Protein AF-A0A0M3HIU4-F1 (afdb_monomer)

Sequence (81 aa):
MNESMLSSGNDEFLNDVHINENLHSSPYVHLTQIAFKRGNRKMKWDMALRPDSVACVLYHRSMDSLLFVKQFRPGIIIILL

Secondary structure (DSSP, 8-state):
--GGGS-TTSTTS--S-------TT-SS-EEEEEEEEETTEEEEEEEEE--------EEEGGGTEEE------HHHHHHT-

Organism: Ascaris lumbricoides (NCBI:txid6252)

Mean predicted aligned error: 9.76 Å

Solvent-accessible surface area (backbone atoms only — not comparable to full-atom values): 5989 Å² total; per-residue (Å²): 133,75,84,86,75,73,76,88,75,66,83,86,56,94,71,91,85,80,86,81,88,84,64,89,79,48,95,68,49,46,80,47,73,52,75,50,74,61,89,96,42,82,47,74,48,81,44,77,46,60,78,90,84,88,86,86,83,48,73,43,79,94,74,77,41,75,64,82,85,90,75,93,59,74,77,60,58,66,74,76,110

InterPro domains:
  IPR015797 NUDIX hydrolase-like domain superfamily [SSF55811] (21-76)

Foldseek 3Di:
DDPVPPPPPPPVDDDPDDDDPPPCDDPAWHWDKDWDDDPPDIDIDIDIDGDDDDDDWDADVVVRDIDDDDDDDVVVVVVVD

Radius of gyration: 21.87 Å; Cα contacts (8 Å, |Δi|>4): 48; chains: 1; bounding box: 41×31×71 Å

Nearest PDB structures (foldseek):
  4ce4-assembly1_1  TM=2.392E-01  e=3.794E+00  Sus scrofa domesticus

pLDDT: mean 83.13, std 16.26, range [43.66, 98.31]

Structure (mmCIF, N/CA/C/O backbone):
data_AF-A0A0M3HIU4-F1
#
_entry.id   AF-A0A0M3HIU4-F1
#
loop_
_atom_site.group_PDB
_atom_site.id
_atom_site.type_symbol
_atom_site.label_atom_id
_atom_site.label_alt_id
_atom_site.label_comp_id
_atom_site.label_asym_id
_atom_site.label_entity_id
_atom_site.label_seq_id
_atom_site.pdbx_PDB_ins_code
_atom_site.Cartn_x
_atom_site.Cartn_y
_atom_site.Cartn_z
_atom_site.occupancy
_atom_site.B_iso_or_equiv
_atom_site.auth_seq_id
_atom_site.auth_comp_id
_atom_site.auth_asym_id
_atom_site.auth_atom_id
_atom_site.pdbx_PDB_model_num
ATOM 1 N N . MET A 1 1 ? 18.000 23.091 38.695 1.00 43.66 1 MET A N 1
ATOM 2 C CA . MET A 1 1 ? 17.108 22.603 37.621 1.00 43.66 1 MET A CA 1
ATOM 3 C C . MET A 1 1 ? 18.015 22.047 36.538 1.00 43.66 1 MET A C 1
ATOM 5 O O . MET A 1 1 ? 18.858 22.792 36.066 1.00 43.66 1 MET A O 1
ATOM 9 N N . ASN A 1 2 ? 17.953 20.739 36.275 1.00 46.16 2 ASN A N 1
ATOM 10 C CA . ASN A 1 2 ? 18.871 20.059 35.356 1.00 46.16 2 ASN A CA 1
ATOM 11 C C . ASN A 1 2 ? 18.516 20.374 33.899 1.00 46.16 2 ASN A C 1
ATOM 13 O O . ASN A 1 2 ? 17.374 20.180 33.489 1.00 46.16 2 ASN A O 1
ATOM 17 N N . GLU A 1 3 ? 19.516 20.768 33.112 1.00 51.97 3 GLU A N 1
ATOM 18 C CA . GLU A 1 3 ? 19.429 20.988 31.658 1.00 51.97 3 GLU A CA 1
ATOM 19 C C . GLU A 1 3 ? 19.167 19.696 30.850 1.00 51.97 3 GLU A C 1
ATOM 21 O O . GLU A 1 3 ? 19.011 19.732 29.635 1.00 51.97 3 GLU A O 1
ATOM 26 N N . SER A 1 4 ? 19.037 18.543 31.513 1.00 51.59 4 SER A N 1
ATOM 27 C CA . SER A 1 4 ? 18.780 17.235 30.896 1.00 51.59 4 SER A CA 1
ATOM 28 C C . SER A 1 4 ? 17.312 16.977 30.513 1.00 51.59 4 SER A C 1
ATOM 30 O O . SER A 1 4 ? 16.972 15.855 30.154 1.00 51.59 4 SER A O 1
ATOM 32 N N . MET A 1 5 ? 16.426 17.972 30.629 1.00 48.50 5 MET A N 1
ATOM 33 C CA . MET A 1 5 ? 14.990 17.859 30.302 1.00 48.50 5 MET A CA 1
ATOM 34 C C . MET A 1 5 ? 14.591 18.599 29.011 1.00 48.50 5 MET A C 1
ATOM 36 O O . MET A 1 5 ? 13.417 18.608 28.661 1.00 48.50 5 MET A O 1
ATOM 40 N N . LEU A 1 6 ? 15.543 19.203 28.286 1.00 50.06 6 LEU A N 1
ATOM 41 C CA . LEU A 1 6 ? 15.273 19.980 27.063 1.00 50.06 6 LEU A CA 1
ATOM 42 C C . LEU A 1 6 ? 15.565 19.235 25.745 1.00 50.06 6 LEU A C 1
ATOM 44 O O . LEU A 1 6 ? 15.446 19.835 24.682 1.00 50.06 6 LEU A O 1
ATOM 48 N N . SER A 1 7 ? 15.909 17.941 25.764 1.00 48.59 7 SER A N 1
ATOM 49 C CA . SER A 1 7 ? 16.221 17.205 24.523 1.00 48.59 7 SER A CA 1
ATOM 50 C C . SER A 1 7 ? 15.031 16.497 23.864 1.00 48.59 7 SER A C 1
ATOM 52 O O . SER A 1 7 ? 15.231 15.770 22.898 1.00 48.59 7 SER A O 1
ATOM 54 N N . SER A 1 8 ? 13.796 16.665 24.344 1.00 49.56 8 SER A N 1
ATOM 55 C CA . SER A 1 8 ? 12.646 15.883 23.856 1.00 49.56 8 SER A CA 1
ATOM 56 C C . SER A 1 8 ? 11.892 16.515 22.674 1.00 49.56 8 SER A C 1
ATOM 58 O O . SER A 1 8 ? 10.710 16.234 22.505 1.00 49.56 8 SER A O 1
ATOM 60 N N . GLY A 1 9 ? 12.528 17.402 21.895 1.00 52.34 9 GLY A N 1
ATOM 61 C CA . GLY A 1 9 ? 11.860 18.185 20.840 1.00 52.34 9 GLY A CA 1
ATOM 62 C C . GLY A 1 9 ? 12.332 17.968 19.396 1.00 52.34 9 GLY A C 1
ATOM 63 O O . GLY A 1 9 ? 11.693 18.493 18.492 1.00 52.34 9 GLY A O 1
ATOM 64 N N . ASN A 1 10 ? 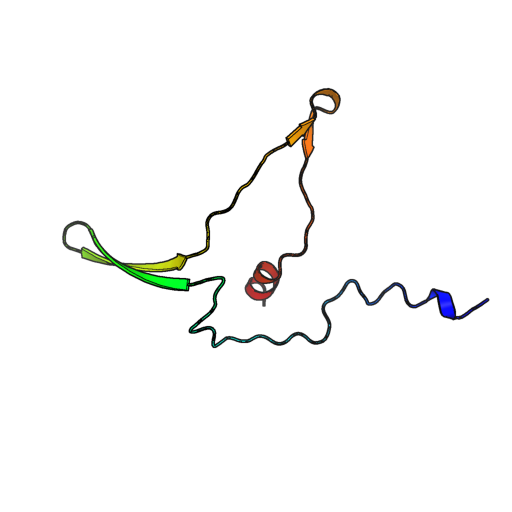13.418 17.222 19.152 1.00 53.34 10 ASN A N 1
ATOM 65 C CA . ASN A 1 10 ? 14.046 17.150 17.817 1.00 53.34 10 ASN A CA 1
ATOM 66 C C . ASN A 1 10 ? 13.891 15.803 17.083 1.00 53.34 10 ASN A C 1
ATOM 68 O O . ASN A 1 10 ? 14.251 15.724 15.910 1.00 53.34 10 ASN A O 1
ATOM 72 N N . ASP A 1 11 ? 13.324 14.774 17.721 1.00 59.62 11 ASP A N 1
ATOM 73 C CA . ASP A 1 11 ? 13.145 13.441 17.111 1.00 59.62 11 ASP A CA 1
ATOM 74 C C . ASP A 1 11 ? 11.871 13.321 16.254 1.00 59.62 11 ASP A C 1
ATOM 76 O O . ASP A 1 11 ? 11.667 12.317 15.571 1.00 59.62 11 ASP A O 1
ATOM 80 N N . GLU A 1 12 ? 10.989 14.326 16.274 1.00 64.50 12 GLU A N 1
ATOM 81 C CA . GLU A 1 12 ? 9.752 14.304 15.478 1.00 64.50 12 GLU A CA 1
ATOM 82 C C . GLU A 1 12 ? 9.987 14.596 13.989 1.00 64.50 12 GLU A C 1
ATOM 84 O O . GLU A 1 12 ? 9.152 14.249 13.148 1.00 64.50 12 GLU A O 1
ATOM 89 N N . PHE A 1 13 ? 11.120 15.214 13.646 1.00 73.44 13 PHE A N 1
ATOM 90 C CA . PHE A 1 13 ? 11.440 15.622 12.283 1.00 73.44 13 PHE A CA 1
ATOM 91 C C . PHE A 1 13 ? 12.501 14.717 11.666 1.00 73.44 13 PHE A C 1
ATOM 93 O O . PHE A 1 13 ? 13.433 14.262 12.328 1.00 73.44 13 PHE A O 1
ATOM 100 N N . LEU A 1 14 ? 12.359 14.462 10.364 1.00 79.69 14 LEU A N 1
ATOM 101 C CA . LEU A 1 14 ? 13.373 13.735 9.615 1.00 79.69 14 LEU A CA 1
ATOM 102 C C . LEU A 1 14 ? 14.677 14.541 9.597 1.00 79.69 14 LEU A C 1
ATOM 104 O O . LEU A 1 14 ? 14.690 15.689 9.161 1.00 79.69 14 LEU A O 1
ATOM 108 N N . ASN A 1 15 ? 15.767 13.902 10.006 1.00 84.38 15 ASN A N 1
ATOM 109 C CA . ASN A 1 15 ? 17.127 14.411 9.876 1.00 84.38 15 ASN A CA 1
ATOM 110 C C . ASN A 1 15 ? 17.906 13.497 8.913 1.00 84.38 15 ASN A C 1
ATOM 112 O O . ASN A 1 15 ? 17.563 12.323 8.783 1.00 84.38 15 ASN A O 1
ATOM 116 N N . ASP A 1 16 ? 18.930 14.033 8.242 1.00 87.12 16 ASP A N 1
ATOM 117 C CA . ASP A 1 16 ? 19.842 13.270 7.365 1.00 87.12 16 ASP A CA 1
ATOM 118 C C . ASP A 1 16 ? 19.145 12.494 6.219 1.00 87.12 16 ASP A C 1
ATOM 120 O O . ASP A 1 16 ? 19.320 11.292 6.015 1.00 87.12 16 ASP A O 1
ATOM 124 N N . VAL A 1 17 ? 18.273 13.182 5.474 1.00 85.25 17 VAL A N 1
ATOM 125 C CA . VAL A 1 17 ? 17.470 12.567 4.405 1.00 85.25 17 VAL A CA 1
ATOM 126 C C . VAL A 1 17 ? 18.270 12.457 3.106 1.00 85.25 17 VAL A C 1
ATOM 128 O O . VAL A 1 17 ? 18.623 13.464 2.496 1.00 85.25 17 VAL A O 1
ATOM 131 N N . HIS A 1 18 ? 18.449 11.227 2.621 1.00 86.25 18 HIS A N 1
ATOM 132 C CA . HIS A 1 18 ? 19.023 10.937 1.307 1.00 86.25 18 HIS A CA 1
ATOM 133 C C . HIS A 1 18 ? 17.995 10.276 0.384 1.00 86.25 18 HIS A C 1
ATOM 135 O O . HIS A 1 18 ? 17.399 9.253 0.724 1.00 86.25 18 HIS A O 1
ATOM 141 N N . ILE A 1 19 ? 17.810 10.845 -0.809 1.00 86.50 19 ILE A N 1
ATOM 142 C CA . ILE A 1 19 ? 16.905 10.315 -1.835 1.00 86.50 19 ILE A CA 1
ATOM 143 C C . ILE A 1 19 ? 17.735 9.577 -2.885 1.00 86.50 19 ILE A C 1
ATOM 145 O O . ILE A 1 19 ? 18.650 10.144 -3.476 1.00 86.50 19 ILE A O 1
ATOM 149 N N . ASN A 1 20 ? 17.407 8.306 -3.123 1.00 85.69 20 ASN A N 1
ATOM 150 C CA . ASN A 1 20 ? 17.980 7.523 -4.214 1.00 85.69 20 ASN A CA 1
ATOM 151 C C . ASN A 1 20 ? 16.957 7.388 -5.349 1.00 85.69 20 ASN A C 1
ATOM 153 O O . ASN A 1 20 ? 15.974 6.661 -5.220 1.00 85.69 20 ASN A O 1
ATOM 157 N N . GLU A 1 21 ? 17.208 8.069 -6.463 1.00 82.06 21 GLU A N 1
ATOM 158 C CA . GLU A 1 21 ? 16.344 8.047 -7.651 1.00 82.06 21 GLU A CA 1
ATOM 159 C C . GLU A 1 21 ? 16.620 6.847 -8.571 1.00 82.06 21 GLU A C 1
ATOM 161 O O . GLU A 1 21 ? 15.806 6.499 -9.426 1.00 82.06 21 GLU A O 1
ATOM 166 N N . ASN A 1 22 ? 17.757 6.174 -8.385 1.00 82.19 22 ASN A N 1
ATOM 167 C CA . ASN A 1 22 ? 18.214 5.095 -9.248 1.00 82.19 22 ASN A CA 1
ATOM 168 C C . ASN A 1 22 ? 17.873 3.715 -8.655 1.00 82.19 22 ASN A C 1
ATOM 170 O O . ASN A 1 22 ? 18.735 2.948 -8.220 1.00 82.19 22 ASN A O 1
ATOM 174 N N . LEU A 1 23 ? 16.576 3.404 -8.620 1.00 76.88 23 LEU A N 1
ATOM 175 C CA . LEU A 1 23 ? 16.026 2.154 -8.082 1.00 76.88 23 LEU A CA 1
ATOM 176 C C . LEU A 1 23 ? 15.691 1.152 -9.202 1.00 76.88 23 LEU A C 1
ATOM 178 O O . LEU A 1 23 ? 14.539 0.759 -9.375 1.00 76.88 23 LEU A O 1
ATOM 182 N N . HIS A 1 24 ? 16.692 0.708 -9.970 1.00 75.19 24 HIS A N 1
ATOM 183 C CA . HIS A 1 24 ? 16.472 -0.275 -11.046 1.00 75.19 24 HIS A CA 1
ATOM 184 C C . HIS A 1 24 ? 16.147 -1.699 -10.551 1.00 75.19 24 HIS A C 1
ATOM 186 O O . HIS A 1 24 ? 15.537 -2.472 -11.286 1.00 75.19 24 HIS A O 1
ATOM 192 N N . SER A 1 25 ? 16.520 -2.060 -9.318 1.00 78.81 25 SER A N 1
ATOM 193 C CA . SER A 1 25 ? 16.369 -3.423 -8.778 1.00 78.81 25 SER A CA 1
ATOM 194 C C . SER A 1 25 ? 15.825 -3.447 -7.344 1.00 78.81 25 SER A C 1
ATOM 196 O O . SER A 1 25 ? 16.338 -4.166 -6.486 1.00 78.81 25 SER A O 1
ATOM 198 N N . SER A 1 26 ? 14.813 -2.627 -7.049 1.00 84.31 26 SER A N 1
ATOM 199 C CA . SER A 1 26 ? 14.180 -2.632 -5.724 1.00 84.31 26 SER A CA 1
ATOM 200 C C . SER A 1 26 ? 13.461 -3.967 -5.466 1.00 84.31 26 SER A C 1
ATOM 202 O O . SER A 1 26 ? 12.693 -4.401 -6.323 1.00 84.31 26 SER A O 1
ATOM 204 N N . PRO A 1 27 ? 13.645 -4.608 -4.295 1.00 83.25 27 PRO A N 1
ATOM 205 C CA . PRO A 1 27 ? 12.903 -5.816 -3.926 1.00 83.25 27 PRO A CA 1
ATOM 206 C C . PRO A 1 27 ? 11.465 -5.523 -3.462 1.00 83.25 27 PRO A C 1
ATOM 208 O O . PRO A 1 27 ? 10.695 -6.448 -3.227 1.00 83.25 27 PRO A O 1
ATOM 211 N N . TYR A 1 28 ? 11.101 -4.247 -3.289 1.00 86.12 28 TYR A N 1
ATOM 212 C CA . TYR A 1 28 ? 9.815 -3.840 -2.709 1.00 86.12 28 TYR A CA 1
ATOM 213 C C . TYR A 1 28 ? 8.823 -3.301 -3.741 1.00 86.12 28 TYR A C 1
ATOM 215 O O . TYR A 1 28 ? 7.610 -3.409 -3.553 1.00 86.12 28 TYR A O 1
ATOM 223 N N . VAL A 1 29 ? 9.333 -2.669 -4.800 1.00 87.62 29 VAL A N 1
ATOM 224 C CA . VAL A 1 29 ? 8.527 -2.040 -5.848 1.00 87.62 29 VAL A CA 1
ATOM 225 C C . VAL A 1 29 ? 9.177 -2.316 -7.194 1.00 87.62 29 VAL A C 1
ATOM 227 O O . VAL A 1 29 ? 10.339 -1.975 -7.399 1.00 87.62 29 VAL A O 1
ATOM 230 N N . HIS A 1 30 ? 8.413 -2.877 -8.125 1.00 88.94 30 HIS A N 1
ATOM 231 C CA . HIS A 1 30 ? 8.873 -3.135 -9.485 1.00 88.94 30 HIS A CA 1
ATOM 232 C C . HIS A 1 30 ? 8.127 -2.234 -10.464 1.00 88.94 30 HIS A C 1
ATOM 234 O O . HIS A 1 30 ? 6.912 -2.353 -10.630 1.00 88.94 30 HIS A O 1
ATOM 240 N N . LEU A 1 31 ? 8.857 -1.328 -11.115 1.00 90.25 31 LEU A N 1
ATOM 241 C CA . LEU A 1 31 ? 8.312 -0.516 -12.197 1.00 90.25 31 LEU A 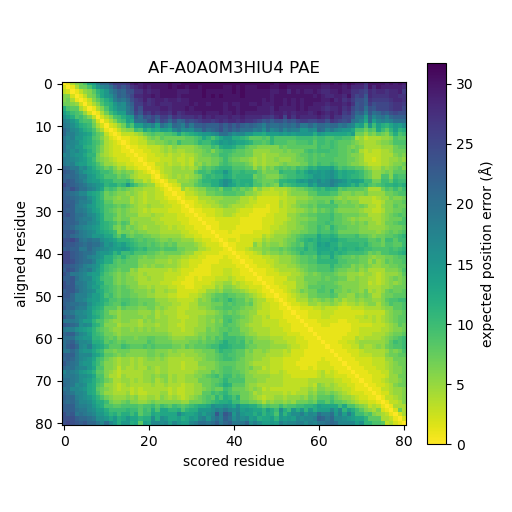CA 1
ATOM 242 C C . LEU A 1 31 ? 8.248 -1.355 -13.474 1.00 90.25 31 LEU A C 1
ATOM 244 O O . LEU A 1 31 ? 9.244 -1.939 -13.896 1.00 90.25 31 LEU A O 1
ATOM 248 N N . THR A 1 32 ? 7.072 -1.424 -14.084 1.00 91.25 32 THR A N 1
ATOM 249 C CA . THR A 1 32 ? 6.833 -2.152 -15.332 1.00 91.25 32 THR A CA 1
ATOM 250 C C . THR A 1 32 ? 5.938 -1.331 -16.253 1.00 91.25 32 THR A C 1
ATOM 252 O O . THR A 1 32 ? 5.176 -0.487 -15.790 1.00 91.25 32 THR A O 1
ATOM 255 N N . GLN A 1 33 ? 6.005 -1.586 -17.556 1.00 95.38 33 GLN A N 1
ATOM 256 C CA . GLN A 1 33 ? 5.111 -0.982 -18.539 1.00 95.38 33 GLN A CA 1
ATOM 257 C C . GLN A 1 33 ? 4.319 -2.087 -19.224 1.00 95.38 33 GLN A C 1
ATOM 259 O O . GLN A 1 33 ? 4.894 -3.001 -19.818 1.00 95.38 33 GLN A O 1
ATOM 264 N N . ILE A 1 34 ? 2.995 -1.971 -19.204 1.00 96.25 34 ILE A N 1
ATOM 265 C CA . ILE A 1 34 ? 2.135 -2.804 -20.039 1.00 96.25 34 ILE A CA 1
ATOM 266 C C . ILE A 1 34 ? 1.840 -2.074 -21.347 1.00 96.25 34 ILE A C 1
ATOM 268 O O . ILE A 1 34 ? 1.604 -0.866 -21.365 1.00 96.25 34 ILE A O 1
ATOM 272 N N . ALA A 1 35 ? 1.823 -2.811 -22.455 1.00 97.25 35 ALA A N 1
ATOM 273 C CA . ALA A 1 35 ? 1.405 -2.307 -23.756 1.00 97.25 35 ALA A CA 1
ATOM 274 C C . ALA A 1 35 ? 0.292 -3.198 -24.307 1.00 97.25 35 ALA A C 1
ATOM 276 O O . ALA A 1 35 ? 0.437 -4.417 -24.376 1.00 97.25 35 ALA A O 1
ATOM 277 N N . PHE A 1 36 ? -0.827 -2.597 -24.700 1.00 96.25 36 PHE A N 1
ATOM 278 C CA . PHE A 1 36 ? -2.001 -3.337 -25.160 1.00 96.25 36 PHE A CA 1
ATOM 279 C C . PHE A 1 36 ? -2.764 -2.570 -26.239 1.00 96.25 36 PHE A C 1
ATOM 281 O O . PHE A 1 36 ? -2.596 -1.362 -26.421 1.00 96.25 36 PHE A O 1
ATOM 288 N N . LYS A 1 37 ? -3.609 -3.276 -26.994 1.00 97.50 37 LYS A N 1
ATOM 289 C CA . LYS A 1 37 ? -4.453 -2.669 -28.027 1.00 97.50 37 LYS A CA 1
ATOM 290 C C . LYS A 1 37 ? -5.850 -2.411 -27.464 1.00 97.50 37 LYS A C 1
ATOM 292 O O . LYS A 1 37 ? -6.483 -3.324 -26.945 1.00 97.50 37 LYS A O 1
ATOM 297 N N . ARG A 1 38 ? -6.361 -1.189 -27.622 1.00 94.50 38 ARG A N 1
ATOM 298 C CA . ARG A 1 38 ? -7.761 -0.833 -27.343 1.00 94.50 38 ARG A CA 1
ATOM 299 C C . A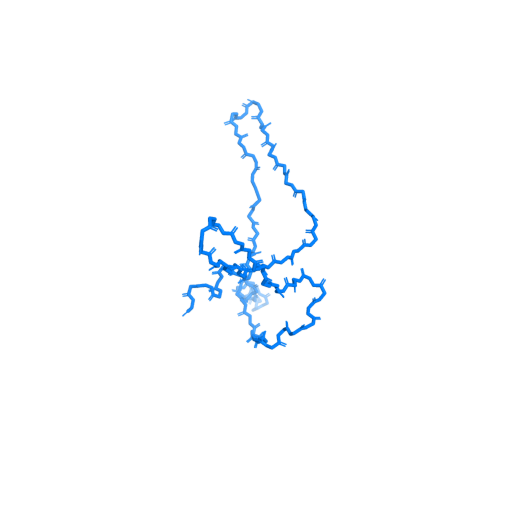RG A 1 38 ? -8.415 -0.396 -28.654 1.00 94.50 38 ARG A C 1
ATOM 301 O O . ARG A 1 38 ? -8.193 0.718 -29.132 1.00 94.50 38 ARG A O 1
ATOM 308 N N . GLY A 1 39 ? -9.161 -1.307 -29.280 1.00 94.81 39 GLY A N 1
ATOM 309 C CA . GLY A 1 39 ? -9.699 -1.121 -30.633 1.00 94.81 39 GLY A CA 1
ATOM 310 C C . GLY A 1 39 ? -8.579 -1.013 -31.673 1.00 94.81 39 GLY A C 1
ATOM 311 O O . GLY A 1 39 ? -7.804 -1.951 -31.849 1.00 94.81 39 GLY A O 1
ATOM 312 N N . ASN A 1 40 ? -8.461 0.143 -32.332 1.00 95.81 40 ASN A N 1
ATOM 313 C CA . ASN A 1 40 ? -7.381 0.440 -33.285 1.00 95.81 40 ASN A CA 1
ATOM 314 C C . ASN A 1 40 ? -6.225 1.265 -32.698 1.00 95.81 40 ASN A C 1
ATOM 316 O O . ASN A 1 40 ? -5.296 1.607 -33.425 1.00 95.81 40 ASN A O 1
ATOM 320 N N . ARG A 1 41 ? -6.236 1.557 -31.392 1.00 95.06 41 ARG A N 1
ATOM 321 C CA . ARG A 1 41 ? -5.176 2.335 -30.739 1.00 95.06 41 ARG A CA 1
ATOM 322 C C . ARG A 1 41 ? -4.242 1.434 -29.933 1.00 95.06 41 ARG A C 1
ATOM 324 O O . ARG A 1 41 ? -4.700 0.534 -29.230 1.00 95.06 41 ARG A O 1
ATOM 331 N N . LYS A 1 42 ? -2.935 1.699 -3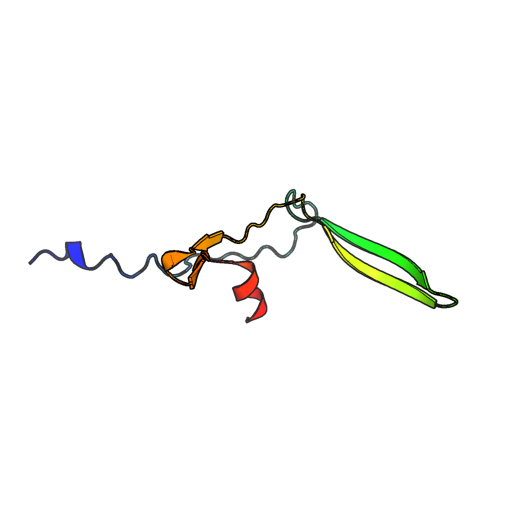0.019 1.00 96.81 42 LYS A N 1
ATOM 332 C CA . LYS A 1 42 ? -1.918 1.109 -29.136 1.00 96.81 42 LYS A CA 1
ATOM 333 C C . LYS A 1 42 ? -1.807 1.968 -27.881 1.00 96.81 42 LYS A C 1
ATOM 335 O O . LYS A 1 42 ? -1.550 3.161 -27.995 1.00 96.81 42 LYS A O 1
ATOM 340 N N . MET A 1 43 ? -2.027 1.368 -26.720 1.00 97.38 43 MET A N 1
ATOM 341 C CA . ME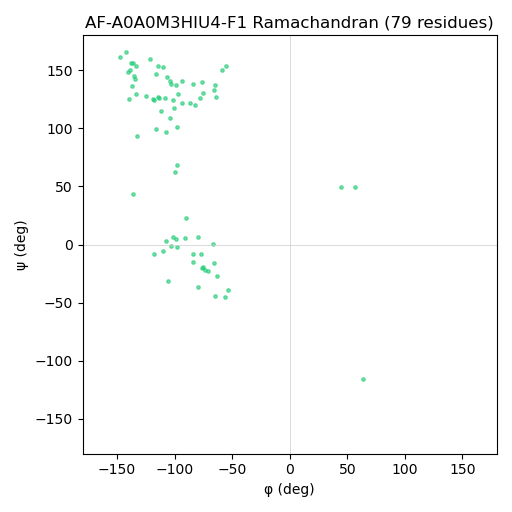T A 1 43 ? -1.948 2.005 -25.409 1.00 97.38 43 MET A CA 1
ATOM 342 C C . MET A 1 43 ? -0.727 1.481 -24.658 1.00 97.38 43 MET A C 1
ATOM 344 O O . MET A 1 43 ? -0.286 0.352 -24.885 1.00 97.38 43 MET A O 1
ATOM 348 N N . LYS A 1 44 ? -0.203 2.311 -23.760 1.00 97.38 44 LYS A N 1
ATOM 349 C CA . LYS A 1 44 ? 0.872 1.974 -22.831 1.00 97.38 44 LYS A CA 1
ATOM 350 C C . LYS A 1 44 ? 0.522 2.535 -21.462 1.00 97.38 44 LYS A C 1
ATOM 352 O O . LYS A 1 44 ? 0.079 3.680 -21.412 1.00 97.38 44 LYS A O 1
ATOM 357 N N . TRP A 1 45 ? 0.726 1.756 -20.405 1.00 96.88 45 TRP A N 1
ATOM 358 C CA . TRP A 1 45 ? 0.563 2.193 -19.017 1.00 96.88 45 TRP A CA 1
ATOM 359 C C . TRP A 1 45 ? 1.757 1.755 -18.182 1.00 96.88 45 TRP A C 1
ATOM 361 O O . TRP A 1 45 ? 2.114 0.577 -18.185 1.00 96.88 45 TRP A O 1
ATOM 371 N N . ASP A 1 46 ? 2.329 2.709 -17.458 1.00 94.81 46 ASP A N 1
ATOM 372 C CA . ASP A 1 46 ? 3.362 2.450 -16.463 1.00 94.81 46 ASP A CA 1
ATOM 373 C C . ASP A 1 46 ? 2.703 2.059 -15.139 1.00 94.81 46 ASP A C 1
ATOM 375 O O . ASP A 1 46 ? 1.683 2.621 -14.732 1.00 94.81 46 ASP A O 1
ATOM 379 N N . MET A 1 47 ? 3.265 1.052 -14.482 1.00 92.81 47 MET A N 1
ATOM 380 C CA . MET A 1 47 ? 2.734 0.443 -13.272 1.00 92.81 47 MET A CA 1
ATOM 381 C C . MET A 1 47 ? 3.852 0.257 -12.249 1.00 92.81 47 MET A C 1
ATOM 383 O O . MET A 1 47 ? 4.965 -0.132 -12.595 1.00 92.81 47 MET A O 1
ATOM 387 N N . ALA A 1 48 ? 3.525 0.468 -10.976 1.00 90.38 48 ALA A N 1
ATOM 388 C CA . ALA A 1 48 ? 4.385 0.139 -9.845 1.00 90.38 48 ALA A CA 1
ATOM 389 C C . ALA A 1 48 ? 3.813 -1.089 -9.124 1.00 90.38 48 ALA A C 1
ATOM 391 O O . ALA A 1 48 ? 2.880 -0.977 -8.326 1.00 90.38 48 ALA A O 1
ATOM 392 N N . LEU A 1 49 ? 4.341 -2.271 -9.439 1.00 88.69 49 LEU A N 1
ATOM 393 C CA . LEU A 1 49 ? 3.919 -3.523 -8.817 1.00 88.69 49 LEU A CA 1
ATOM 394 C C . LEU A 1 49 ? 4.510 -3.646 -7.411 1.00 88.69 49 LEU A C 1
ATOM 396 O O . LEU A 1 49 ? 5.674 -3.313 -7.186 1.00 88.69 49 LEU A O 1
ATOM 400 N N . ARG A 1 50 ? 3.702 -4.149 -6.477 1.00 90.06 50 ARG A N 1
ATOM 401 C CA . ARG A 1 50 ? 4.081 -4.441 -5.090 1.00 90.06 50 ARG A CA 1
ATOM 402 C C . ARG A 1 50 ? 3.511 -5.800 -4.681 1.00 90.06 50 ARG A C 1
ATOM 404 O O . ARG A 1 50 ? 2.513 -6.205 -5.278 1.00 90.06 50 ARG A O 1
ATOM 411 N N . PRO A 1 51 ? 4.098 -6.476 -3.678 1.00 87.25 51 PRO A N 1
ATOM 412 C CA . PRO A 1 51 ? 3.480 -7.650 -3.073 1.00 87.25 51 PRO A CA 1
ATOM 413 C C . PRO A 1 51 ? 2.065 -7.350 -2.563 1.00 87.25 51 PRO A C 1
ATOM 415 O O . PRO A 1 51 ? 1.756 -6.208 -2.201 1.00 87.25 51 PRO A O 1
ATOM 418 N N . ASP A 1 52 ? 1.230 -8.386 -2.507 1.00 88.88 52 ASP A N 1
ATOM 419 C CA . ASP A 1 52 ? -0.124 -8.285 -1.969 1.00 88.88 52 ASP A CA 1
ATOM 420 C C . ASP A 1 52 ? -0.110 -7.807 -0.510 1.00 88.88 52 ASP A C 1
ATOM 422 O O . ASP A 1 52 ? 0.829 -8.047 0.253 1.00 88.88 52 ASP A O 1
ATOM 426 N N . SER A 1 53 ? -1.170 -7.104 -0.116 1.00 90.50 53 SER A N 1
ATOM 427 C CA . SER A 1 53 ? -1.305 -6.526 1.220 1.00 90.50 53 SER A CA 1
ATOM 428 C C . SER A 1 53 ? -2.742 -6.630 1.717 1.00 90.50 53 SER A C 1
ATOM 430 O O . SER A 1 53 ? -3.669 -6.889 0.949 1.00 90.50 53 SER A O 1
ATOM 432 N N . VAL A 1 54 ? -2.924 -6.418 3.018 1.00 95.25 54 VAL A N 1
ATOM 433 C CA . VAL A 1 54 ? -4.218 -6.476 3.697 1.00 95.25 54 VAL A CA 1
ATOM 434 C C . VAL A 1 54 ? -4.590 -5.110 4.260 1.00 95.25 54 VAL A C 1
ATOM 436 O O . VAL A 1 54 ? -3.741 -4.345 4.716 1.00 95.25 54 VAL A O 1
ATOM 439 N N . ALA A 1 55 ? -5.886 -4.820 4.266 1.00 95.62 55 ALA A N 1
ATOM 440 C CA . ALA A 1 55 ? -6.459 -3.677 4.960 1.00 95.62 55 ALA A CA 1
ATOM 441 C C . ALA A 1 55 ? -7.713 -4.135 5.705 1.00 95.62 55 ALA A C 1
ATOM 443 O O . ALA A 1 55 ? -8.440 -5.008 5.232 1.00 95.62 55 ALA A O 1
ATOM 444 N N . CYS A 1 56 ? -7.968 -3.548 6.871 1.00 96.88 56 CYS A N 1
ATOM 445 C CA . CYS A 1 56 ? -9.181 -3.805 7.634 1.00 96.88 56 CYS A CA 1
ATOM 446 C C . CYS A 1 56 ? -9.792 -2.492 8.117 1.00 96.88 56 CYS A C 1
ATOM 448 O O . CYS A 1 56 ? -9.094 -1.492 8.290 1.00 96.88 56 CYS A O 1
ATOM 450 N N . VAL A 1 57 ? -11.106 -2.516 8.323 1.00 97.38 57 VAL A N 1
ATOM 451 C CA . VAL A 1 57 ? -11.864 -1.424 8.929 1.00 97.38 57 VAL A CA 1
ATOM 452 C C . VAL A 1 57 ? -12.470 -1.964 10.211 1.00 97.38 57 VAL A C 1
ATOM 454 O O . VAL A 1 57 ? -13.174 -2.974 10.192 1.00 97.38 57 VAL A O 1
ATOM 457 N N . LEU A 1 58 ? -12.180 -1.298 11.323 1.00 98.06 58 LEU A N 1
ATOM 458 C CA . LEU A 1 58 ? -12.687 -1.674 12.633 1.00 98.06 58 LEU A CA 1
ATOM 459 C C . LEU A 1 58 ? -13.734 -0.649 13.069 1.00 98.06 58 LEU A C 1
ATOM 461 O O . LEU A 1 58 ? -13.467 0.552 13.079 1.00 98.06 58 LEU A O 1
ATOM 465 N N . TYR A 1 59 ? -14.924 -1.137 13.419 1.00 98.19 59 TYR A N 1
ATOM 466 C CA . TYR A 1 59 ? -16.049 -0.322 13.870 1.00 98.19 59 TYR A CA 1
ATOM 467 C C . TYR A 1 59 ? -16.370 -0.610 15.337 1.00 98.19 59 TYR A C 1
ATOM 469 O O . TYR A 1 59 ? -16.606 -1.759 15.724 1.00 98.19 59 TYR A O 1
ATOM 477 N N . HIS A 1 60 ? 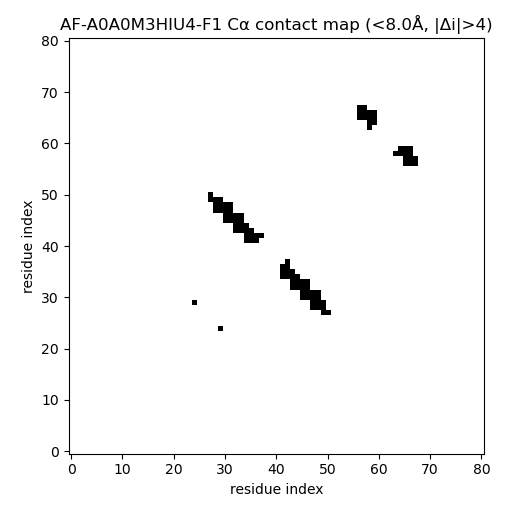-16.407 0.444 16.146 1.00 98.25 60 HIS A N 1
ATOM 478 C CA . HIS A 1 60 ? -16.735 0.377 17.559 1.00 98.25 60 HIS A CA 1
ATOM 479 C C . HIS A 1 60 ? -18.208 0.733 17.795 1.00 98.25 60 HIS A C 1
ATOM 481 O O . HIS A 1 60 ? -18.581 1.903 17.866 1.00 98.25 60 HIS A O 1
ATOM 487 N N . ARG A 1 61 ? -19.046 -0.292 17.994 1.00 98.25 61 ARG A N 1
ATOM 488 C CA . ARG A 1 61 ? -20.516 -0.161 18.044 1.00 98.25 61 ARG A CA 1
ATOM 489 C C . ARG A 1 61 ? -21.033 0.825 19.092 1.00 98.25 61 ARG A C 1
ATOM 491 O O . ARG A 1 61 ? -21.901 1.625 18.784 1.00 98.25 61 ARG A O 1
ATOM 498 N N . SER A 1 62 ? -20.509 0.787 20.317 1.00 98.31 62 SER A N 1
ATOM 499 C CA . SER A 1 62 ? -21.028 1.635 21.404 1.00 98.31 62 SER A CA 1
ATOM 500 C C . SER A 1 62 ? -20.612 3.101 21.292 1.00 98.31 62 SER A C 1
ATOM 502 O O . SER A 1 62 ? -21.219 3.948 21.931 1.00 98.31 62 SER A O 1
ATOM 504 N N . MET A 1 63 ? -19.560 3.390 20.522 1.00 98.00 63 MET A N 1
ATOM 505 C CA . MET A 1 63 ? -19.062 4.757 20.318 1.00 98.00 63 MET A CA 1
ATOM 506 C C . MET A 1 63 ? -19.475 5.311 18.954 1.00 98.00 63 MET A C 1
ATOM 508 O O . MET A 1 63 ? -19.108 6.439 18.648 1.00 98.00 63 MET A O 1
ATOM 512 N N . ASP A 1 64 ? -20.177 4.510 18.144 1.00 97.56 64 ASP A N 1
ATOM 513 C CA . ASP A 1 64 ? -20.521 4.823 16.757 1.00 97.56 64 ASP A CA 1
ATOM 514 C C . ASP A 1 64 ? -19.330 5.407 15.974 1.00 97.56 64 ASP A C 1
ATOM 516 O O . ASP A 1 64 ? -19.391 6.480 15.378 1.00 97.56 64 ASP A O 1
ATOM 520 N N . SER A 1 65 ? -18.178 4.731 16.055 1.00 97.75 65 SER A N 1
ATOM 521 C CA . SER A 1 65 ? -16.917 5.271 15.541 1.00 97.75 65 SER A CA 1
ATOM 522 C C . SER A 1 65 ? -16.063 4.241 14.809 1.00 97.75 65 SER A C 1
ATOM 524 O O . SER A 1 65 ? -16.096 3.040 15.0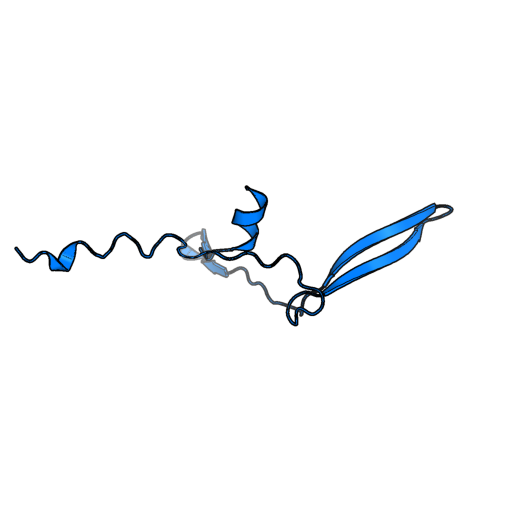87 1.00 97.75 65 SER A O 1
ATOM 526 N N . LEU A 1 66 ? -15.283 4.728 13.842 1.00 98.19 66 LEU A N 1
ATOM 527 C CA . LEU A 1 66 ? -14.306 3.942 13.091 1.00 98.19 66 LEU A CA 1
ATOM 528 C C . LEU A 1 66 ? -12.907 4.151 13.667 1.00 98.19 66 LEU A C 1
ATOM 530 O O . LEU A 1 66 ? -12.503 5.278 13.955 1.00 98.19 66 LEU A O 1
ATOM 534 N N . LEU A 1 67 ? -12.152 3.063 13.793 1.00 97.25 67 LEU A N 1
ATOM 535 C CA . LEU A 1 67 ? -10.770 3.103 14.249 1.00 97.25 67 LEU A CA 1
ATOM 536 C C . LEU A 1 67 ? -9.818 3.179 13.051 1.00 97.25 67 LEU A C 1
ATOM 538 O O . LEU A 1 67 ? -9.781 2.280 12.210 1.00 97.25 67 LEU A O 1
ATOM 542 N N . PHE A 1 68 ? -9.006 4.234 13.028 1.00 97.38 68 PHE A N 1
ATOM 543 C CA . PHE A 1 68 ? -7.944 4.450 12.049 1.00 97.38 68 PHE A CA 1
ATOM 544 C C . PHE A 1 68 ? -6.586 4.581 12.740 1.00 97.3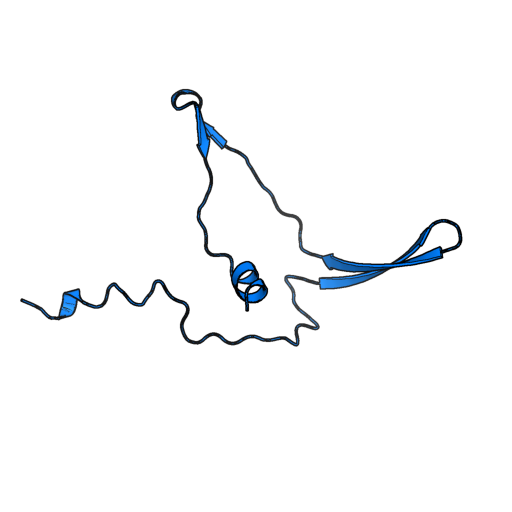8 68 PHE A C 1
ATOM 546 O O . PHE A 1 68 ? -6.502 4.905 13.924 1.00 97.38 68 PHE A O 1
ATOM 553 N N . VAL A 1 69 ? -5.509 4.363 11.983 1.00 95.19 69 VAL A N 1
ATOM 554 C CA . VAL A 1 69 ? -4.133 4.558 12.457 1.00 95.19 69 VAL A CA 1
ATOM 555 C C . VAL A 1 69 ? -3.548 5.853 11.898 1.00 95.19 69 VAL A C 1
ATOM 557 O O . VAL A 1 69 ? -3.734 6.169 10.723 1.00 95.19 69 VAL A O 1
ATOM 560 N N . LYS A 1 70 ? -2.789 6.582 12.723 1.00 91.69 70 LYS A N 1
ATOM 561 C CA . LYS A 1 70 ? -1.941 7.697 12.281 1.00 91.69 70 LYS A CA 1
ATOM 562 C C . LYS A 1 70 ? -0.502 7.197 12.196 1.00 91.69 70 LYS A C 1
ATOM 564 O O . LYS A 1 70 ? 0.057 6.767 13.198 1.00 91.69 70 LYS A O 1
ATOM 569 N N . GLN A 1 71 ? 0.083 7.217 11.001 1.00 89.50 71 GLN A N 1
ATOM 570 C CA . GLN A 1 71 ? 1.449 6.751 10.761 1.00 89.50 71 GLN A CA 1
ATOM 571 C C . GLN A 1 71 ? 2.159 7.672 9.775 1.00 89.50 71 GLN A C 1
ATOM 573 O O . GLN A 1 71 ? 1.539 8.203 8.853 1.00 89.50 71 GLN A O 1
ATOM 578 N N . PHE A 1 72 ? 3.471 7.809 9.942 1.00 85.56 72 PHE A N 1
ATOM 579 C CA . PHE A 1 72 ? 4.315 8.485 8.970 1.00 85.56 72 PHE A CA 1
ATOM 580 C C . PHE A 1 72 ? 4.346 7.713 7.635 1.00 85.56 72 PHE A C 1
ATOM 582 O O . PHE A 1 72 ? 4.408 6.478 7.609 1.00 85.56 72 PHE A O 1
ATOM 589 N N . ARG A 1 73 ? 4.261 8.435 6.511 1.00 86.75 73 ARG A N 1
ATOM 590 C CA . ARG A 1 73 ? 4.253 7.882 5.146 1.00 86.75 73 ARG A CA 1
ATOM 591 C C . ARG A 1 73 ? 5.249 8.668 4.279 1.00 86.75 73 ARG A C 1
ATOM 593 O O . ARG A 1 73 ? 4.853 9.678 3.700 1.00 86.75 73 ARG A O 1
ATOM 600 N N . PRO A 1 74 ? 6.510 8.205 4.150 1.00 85.06 74 PRO A N 1
ATOM 601 C CA . PRO A 1 74 ? 7.571 8.943 3.453 1.00 85.06 74 PRO A CA 1
ATOM 602 C C . PRO A 1 74 ? 7.200 9.373 2.026 1.00 85.06 74 PRO A C 1
ATOM 604 O O . PRO A 1 74 ? 7.479 10.495 1.619 1.00 85.06 74 PRO A O 1
ATOM 607 N N . GLY A 1 75 ? 6.497 8.508 1.284 1.00 81.69 75 GLY A N 1
ATOM 608 C CA . GLY A 1 75 ? 6.112 8.777 -0.105 1.00 81.69 75 GLY A CA 1
ATOM 609 C C . GLY A 1 75 ? 5.126 9.934 -0.303 1.00 81.69 75 GLY A C 1
ATOM 610 O O . GLY A 1 75 ? 4.996 10.401 -1.424 1.00 81.69 75 GLY A O 1
ATOM 611 N N . ILE A 1 76 ? 4.440 10.412 0.743 1.00 79.44 76 ILE A N 1
ATOM 612 C CA . ILE A 1 76 ? 3.535 11.571 0.629 1.00 79.44 76 ILE A CA 1
ATOM 613 C C . ILE A 1 76 ? 4.325 12.881 0.651 1.0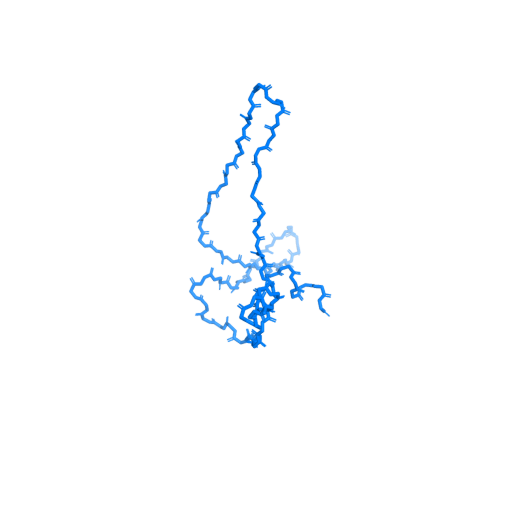0 79.44 76 ILE A C 1
ATOM 615 O O . ILE A 1 76 ? 3.982 13.809 -0.072 1.00 79.44 76 ILE A O 1
ATOM 619 N N . ILE A 1 77 ? 5.397 12.951 1.447 1.00 71.69 77 ILE A N 1
ATOM 620 C CA . ILE A 1 77 ? 6.216 14.165 1.562 1.00 71.69 77 ILE A CA 1
ATOM 621 C C . ILE A 1 77 ? 6.905 14.477 0.239 1.00 71.69 77 ILE A C 1
ATOM 623 O O . ILE A 1 77 ? 6.874 15.617 -0.202 1.00 71.69 77 ILE A O 1
ATOM 627 N N . ILE A 1 78 ? 7.466 13.460 -0.417 1.00 63.22 78 ILE A N 1
ATOM 628 C CA . ILE A 1 78 ? 8.206 13.634 -1.674 1.00 63.22 78 ILE A CA 1
ATOM 629 C C . ILE A 1 78 ? 7.302 14.171 -2.800 1.00 63.22 78 ILE A C 1
ATOM 631 O O . ILE A 1 78 ? 7.788 14.861 -3.680 1.00 63.22 78 ILE A O 1
ATOM 635 N N . ILE A 1 79 ? 5.989 13.908 -2.767 1.00 62.50 79 ILE A N 1
ATOM 636 C CA . ILE A 1 79 ? 5.033 14.407 -3.777 1.00 62.50 79 ILE A CA 1
ATOM 637 C C . ILE A 1 79 ? 4.750 15.914 -3.619 1.00 62.50 79 ILE A C 1
ATOM 639 O O . ILE A 1 79 ? 4.288 16.549 -4.563 1.00 62.50 79 ILE A O 1
ATOM 643 N N . LEU A 1 80 ? 4.977 16.479 -2.430 1.00 56.38 80 LEU A N 1
ATOM 644 C CA . LEU A 1 80 ? 4.700 17.886 -2.111 1.00 56.38 80 LEU A CA 1
ATOM 645 C C . LEU A 1 80 ? 5.938 18.796 -2.216 1.00 56.38 80 LEU A C 1
ATOM 647 O O . LEU A 1 80 ? 5.806 19.997 -1.978 1.00 56.38 80 LEU A O 1
ATOM 651 N N . LEU A 1 81 ? 7.108 18.230 -2.528 1.00 52.53 81 LEU A N 1
ATOM 652 C CA . LEU A 1 81 ? 8.347 18.952 -2.841 1.00 52.53 81 LEU A CA 1
ATOM 653 C C . LEU A 1 81 ? 8.425 19.229 -4.346 1.00 52.53 81 LEU A C 1
ATOM 655 O O . LEU A 1 81 ? 8.866 20.344 -4.698 1.00 52.53 81 LEU A O 1
#